Protein AF-A0A662NTW1-F1 (afdb_monomer)

Nearest PDB structures (foldseek):
  6t8h-assembly1_B  TM=9.550E-01  e=3.137E-08  Pyrococcus abyssi
  5ijl-assembly1_A  TM=9.709E-01  e=1.005E-07  Pyrococcus abyssi GE5
  9f29-assembly1_B  TM=8.968E-01  e=4.448E-08  Pyrococcus abyssi GE5
  8ppu-assembly1_B  TM=9.169E-01  e=6.684E-08  Pyrococcus abyssi GE5
  9f2a-assembly1_B  TM=9.073E-01  e=7.510E-08  Pyrococcus abyssi GE5

Radius of gyration: 17.77 Å; Cα contacts (8 Å, |Δi|>4): 62; chains: 1; bounding box: 43×22×41 Å

Structure (mmCIF, N/CA/C/O backbone):
data_AF-A0A662NTW1-F1
#
_entry.id   AF-A0A662NTW1-F1
#
loop_
_atom_site.group_PDB
_atom_site.id
_atom_site.type_symbol
_atom_site.label_atom_id
_atom_site.label_alt_id
_atom_site.label_comp_id
_atom_site.label_asym_id
_atom_site.label_entity_id
_atom_site.label_seq_id
_atom_site.pdbx_PDB_ins_code
_atom_site.Cartn_x
_atom_site.Cartn_y
_atom_site.Cartn_z
_atom_site.occupancy
_atom_site.B_iso_or_equiv
_atom_site.auth_seq_id
_atom_site.auth_comp_id
_atom_site.auth_asym_id
_atom_site.auth_atom_id
_atom_site.pdbx_PDB_model_num
ATOM 1 N N . MET A 1 1 ? 21.206 -7.643 2.736 1.00 44.22 1 MET A N 1
ATOM 2 C CA . MET A 1 1 ? 21.837 -6.552 3.503 1.00 44.22 1 MET A CA 1
ATOM 3 C C . MET A 1 1 ? 20.729 -5.937 4.327 1.00 44.22 1 MET A C 1
ATOM 5 O O . MET A 1 1 ? 19.742 -5.526 3.728 1.00 44.22 1 MET A O 1
ATOM 9 N N . GLU A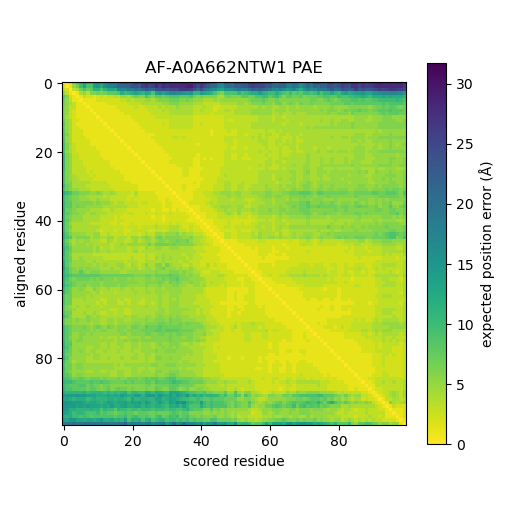 1 2 ? 20.798 -5.999 5.656 1.00 52.59 2 GLU A N 1
ATOM 10 C CA . GLU A 1 2 ? 19.820 -5.275 6.471 1.00 52.59 2 GLU A CA 1
ATOM 11 C C . GLU A 1 2 ? 19.965 -3.785 6.151 1.00 52.59 2 GLU A C 1
ATOM 13 O O . GLU A 1 2 ? 21.040 -3.215 6.304 1.00 52.59 2 GLU A O 1
ATOM 18 N N . LEU A 1 3 ? 18.903 -3.192 5.605 1.00 68.94 3 LEU A N 1
ATOM 19 C CA . LEU A 1 3 ? 18.895 -1.825 5.072 1.00 68.94 3 LEU A CA 1
ATOM 20 C C . LEU A 1 3 ? 19.023 -0.748 6.162 1.00 68.94 3 LEU A C 1
ATOM 22 O O . LEU A 1 3 ? 19.211 0.420 5.834 1.00 68.94 3 LEU A O 1
ATOM 26 N N . TYR A 1 4 ? 18.925 -1.125 7.440 1.00 84.62 4 TYR A N 1
ATOM 27 C CA . TYR A 1 4 ? 18.792 -0.203 8.563 1.00 84.62 4 TYR A CA 1
ATOM 28 C C . TYR A 1 4 ? 19.662 -0.623 9.745 1.00 84.62 4 TYR A C 1
ATOM 30 O O . TYR A 1 4 ? 19.755 -1.810 10.060 1.00 84.62 4 TYR A O 1
ATOM 38 N N . SER A 1 5 ? 20.243 0.365 10.431 1.00 94.19 5 SER A N 1
ATOM 39 C CA . SER A 1 5 ? 20.849 0.161 11.748 1.00 94.19 5 SER A CA 1
ATOM 40 C C . SER A 1 5 ? 19.789 -0.246 12.779 1.00 94.19 5 SER A C 1
ATOM 42 O O . SER A 1 5 ? 18.600 0.032 12.610 1.00 94.19 5 SER A O 1
ATOM 44 N N . GLU A 1 6 ? 20.214 -0.858 13.884 1.00 94.06 6 GLU A N 1
ATOM 45 C CA . GLU A 1 6 ? 19.314 -1.227 14.988 1.00 94.06 6 GLU A CA 1
ATOM 46 C C . GLU A 1 6 ? 18.548 -0.026 15.565 1.00 94.06 6 GLU A C 1
ATOM 48 O O . GLU A 1 6 ? 17.377 -0.136 15.924 1.00 94.06 6 GLU A O 1
ATOM 53 N N . GLU A 1 7 ? 19.175 1.150 15.614 1.00 95.62 7 GLU A N 1
ATOM 54 C CA . GLU A 1 7 ? 18.518 2.387 16.047 1.00 95.62 7 GLU A CA 1
ATOM 55 C C . GLU A 1 7 ? 17.417 2.824 15.073 1.00 95.62 7 GLU A C 1
ATOM 57 O O . GLU A 1 7 ? 16.319 3.180 15.504 1.00 95.62 7 GLU A O 1
ATOM 62 N N . MET A 1 8 ? 17.668 2.737 13.761 1.00 95.62 8 MET A N 1
ATOM 63 C CA . MET A 1 8 ? 16.659 3.042 12.742 1.00 95.62 8 MET A CA 1
ATOM 64 C C . MET A 1 8 ? 15.491 2.054 12.777 1.00 95.62 8 MET A C 1
ATOM 66 O O . MET A 1 8 ? 14.344 2.478 12.644 1.00 95.62 8 MET A O 1
ATOM 70 N N . LYS A 1 9 ? 15.753 0.757 12.996 1.00 94.00 9 LYS A N 1
ATOM 71 C CA . LYS A 1 9 ? 14.686 -0.245 13.162 1.00 94.00 9 LYS A CA 1
ATOM 72 C C . LYS A 1 9 ? 13.782 0.117 14.339 1.00 94.00 9 LYS A C 1
ATOM 74 O O . LYS A 1 9 ? 12.578 0.266 14.152 1.00 94.00 9 LYS A O 1
ATOM 79 N N . LYS A 1 10 ? 14.365 0.385 15.514 1.00 96.31 10 LYS A N 1
ATOM 80 C CA . LYS A 1 10 ? 13.615 0.811 16.711 1.00 96.31 10 LYS A CA 1
ATOM 81 C C . LYS A 1 10 ? 12.806 2.086 16.475 1.00 96.31 10 LYS A C 1
ATOM 83 O O . LYS A 1 10 ? 11.691 2.210 16.982 1.00 96.31 10 LYS A O 1
ATOM 88 N N . TYR A 1 11 ? 13.354 3.032 15.714 1.00 96.31 11 TYR A N 1
ATOM 89 C CA . TYR A 1 11 ? 12.651 4.256 15.341 1.00 96.31 11 TYR A CA 1
ATOM 90 C C . TYR A 1 11 ? 11.423 3.973 14.466 1.00 96.31 11 TYR A C 1
ATOM 92 O O . TYR A 1 11 ? 10.325 4.421 14.795 1.00 96.31 11 TYR A O 1
ATOM 100 N N . PHE A 1 12 ? 11.570 3.189 13.395 1.00 94.88 12 PHE A N 1
ATOM 101 C CA . PHE A 1 12 ? 10.436 2.836 12.537 1.00 94.88 12 PHE A CA 1
ATOM 102 C C . PHE A 1 12 ? 9.389 1.990 13.269 1.00 94.88 12 PHE A C 1
ATOM 104 O O . PHE A 1 12 ? 8.197 2.232 13.104 1.00 94.88 12 PHE A O 1
ATOM 111 N N . GLU A 1 13 ? 9.802 1.067 14.138 1.00 95.88 13 GLU A N 1
ATOM 112 C CA . GLU A 1 13 ? 8.891 0.298 14.997 1.00 95.88 13 GLU A CA 1
ATOM 113 C C . GLU A 1 13 ? 8.122 1.193 15.976 1.00 95.88 13 GLU A C 1
ATOM 115 O O . GLU A 1 13 ? 6.940 0.974 16.245 1.00 95.88 13 GLU A O 1
ATOM 120 N N . TYR A 1 14 ? 8.771 2.220 16.530 1.00 98.00 14 TYR A N 1
ATOM 121 C CA . TYR A 1 14 ? 8.088 3.223 17.339 1.00 98.00 14 TYR A CA 1
ATOM 122 C C . TYR A 1 14 ? 7.025 3.969 16.528 1.00 98.00 14 TYR A C 1
ATOM 124 O O . TYR A 1 14 ? 5.877 4.024 16.966 1.00 98.00 14 TYR A O 1
ATOM 132 N N . LEU A 1 15 ? 7.372 4.466 15.338 1.00 97.69 15 LEU A N 1
ATOM 133 C CA . LEU A 1 15 ? 6.412 5.148 14.469 1.00 97.69 15 LEU A CA 1
ATOM 134 C C . LEU A 1 15 ? 5.236 4.243 14.092 1.00 97.69 15 LEU A C 1
ATOM 136 O O . LEU A 1 15 ? 4.092 4.678 14.199 1.00 97.69 15 LEU A O 1
ATOM 140 N N . GLN A 1 16 ? 5.497 2.990 13.710 1.00 97.12 16 GLN A N 1
ATOM 141 C CA . GLN A 1 16 ? 4.440 2.052 13.333 1.00 97.12 16 GLN A CA 1
ATOM 142 C C . GLN A 1 16 ? 3.463 1.821 14.491 1.00 97.12 16 GLN A C 1
ATOM 144 O O . GLN A 1 16 ? 2.256 1.894 14.289 1.00 97.12 16 GLN A O 1
ATOM 149 N N . ARG A 1 17 ? 3.962 1.654 15.724 1.00 98.25 17 ARG A N 1
ATOM 150 C CA . ARG A 1 17 ? 3.102 1.498 16.911 1.00 98.25 17 ARG A CA 1
ATOM 151 C C . ARG A 1 17 ? 2.208 2.710 17.163 1.00 98.25 17 ARG A C 1
ATOM 153 O O . ARG A 1 17 ? 1.047 2.537 17.524 1.00 98.25 17 ARG A O 1
ATOM 160 N N . GLU A 1 18 ? 2.729 3.926 17.012 1.00 98.44 18 GLU A N 1
ATOM 161 C CA . GLU A 1 18 ? 1.930 5.145 17.200 1.00 98.44 18 GLU A CA 1
ATOM 162 C C . GLU A 1 18 ? 0.896 5.329 16.080 1.00 98.44 18 GLU A C 1
ATOM 164 O O . GLU A 1 18 ? -0.248 5.704 16.348 1.00 98.44 18 GLU A O 1
ATOM 169 N N . ILE A 1 19 ? 1.260 4.992 14.840 1.00 97.81 19 ILE A N 1
ATOM 170 C CA . ILE A 1 19 ? 0.332 4.973 13.704 1.00 97.81 19 ILE A CA 1
ATOM 171 C C . ILE A 1 19 ? -0.789 3.956 13.957 1.00 97.81 19 ILE A C 1
ATOM 173 O O . ILE A 1 19 ? -1.962 4.306 13.837 1.00 97.81 19 ILE A O 1
ATOM 177 N N . ASP A 1 20 ? -0.464 2.733 14.376 1.00 97.31 20 ASP A N 1
ATOM 178 C CA . ASP A 1 20 ? -1.450 1.677 14.634 1.00 97.31 20 ASP A CA 1
ATOM 179 C C . ASP A 1 20 ? -2.441 2.075 15.736 1.00 97.31 20 ASP A C 1
ATOM 181 O O . ASP A 1 20 ? -3.649 1.870 15.593 1.00 97.31 20 ASP A O 1
ATOM 185 N N . L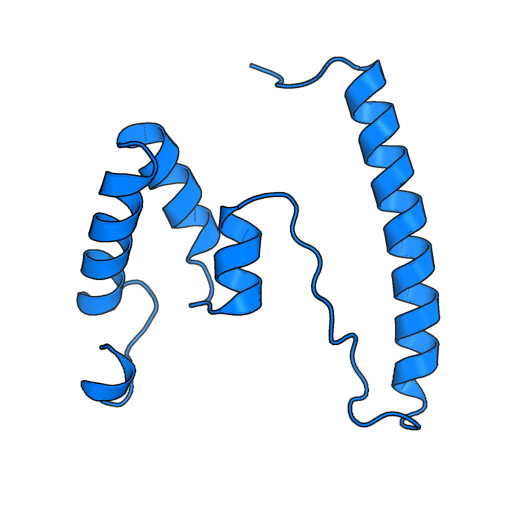YS A 1 21 ? -1.961 2.727 16.805 1.00 98.31 21 LYS A N 1
ATOM 186 C CA . LYS A 1 21 ? -2.828 3.290 17.855 1.00 98.31 21 LYS A CA 1
ATOM 187 C C . LYS A 1 21 ? -3.813 4.315 17.293 1.00 98.31 21 LYS A C 1
ATOM 189 O O . LYS A 1 21 ? -4.999 4.264 17.619 1.00 98.31 21 LYS A O 1
ATOM 194 N N . ALA A 1 22 ? -3.343 5.236 16.451 1.00 98.12 22 ALA A N 1
ATOM 195 C CA . ALA A 1 22 ? -4.205 6.238 15.828 1.00 98.12 22 ALA A CA 1
ATOM 196 C C . ALA A 1 22 ? -5.254 5.594 14.902 1.00 98.12 22 ALA A C 1
ATOM 198 O O . ALA A 1 22 ? -6.424 5.984 14.924 1.00 98.12 22 ALA A O 1
ATOM 199 N N . TYR A 1 23 ? -4.858 4.574 14.134 1.00 97.50 23 TYR A N 1
ATOM 200 C CA . TYR A 1 23 ? -5.764 3.825 13.261 1.00 97.50 23 TYR A CA 1
ATOM 201 C C . TYR A 1 23 ? -6.838 3.072 14.043 1.00 97.50 23 TYR A C 1
ATOM 203 O O . TYR A 1 23 ? -7.985 3.051 13.603 1.00 97.50 23 TYR A O 1
ATOM 211 N N . GLU A 1 24 ? -6.511 2.492 15.199 1.00 97.88 24 GLU A N 1
ATOM 212 C CA . GLU A 1 24 ? -7.494 1.783 16.022 1.00 97.88 24 GLU A CA 1
ATOM 213 C C . GLU A 1 24 ? -8.574 2.734 16.558 1.00 97.88 24 GLU A C 1
ATOM 215 O O . GLU A 1 24 ? -9.767 2.450 16.437 1.00 97.88 24 GLU A O 1
ATOM 220 N N . ILE A 1 25 ? -8.183 3.917 17.045 1.00 98.19 25 ILE A N 1
ATOM 221 C CA . ILE A 1 25 ? -9.134 4.957 17.473 1.00 98.19 25 ILE A CA 1
ATOM 222 C C . ILE A 1 25 ? -10.030 5.375 16.302 1.00 98.19 25 ILE A C 1
ATOM 224 O O . ILE A 1 25 ? -11.258 5.417 16.423 1.00 98.19 25 ILE A O 1
ATOM 228 N N . ALA A 1 26 ? -9.428 5.658 15.145 1.00 97.94 26 ALA A N 1
ATOM 229 C CA . ALA A 1 26 ? -10.168 6.078 13.965 1.00 97.94 26 ALA A CA 1
ATOM 230 C C . ALA A 1 26 ? -11.118 4.976 13.462 1.00 97.94 26 ALA A C 1
ATOM 232 O O . ALA A 1 26 ? -12.242 5.269 13.056 1.00 97.94 26 ALA A O 1
ATOM 233 N N . LYS A 1 27 ? -10.715 3.702 13.539 1.00 97.44 27 LYS A N 1
ATOM 234 C CA . LYS A 1 27 ? -11.538 2.550 13.152 1.00 97.44 27 LYS A CA 1
ATOM 235 C C . LYS A 1 27 ? -12.761 2.422 14.054 1.00 97.44 27 LYS A C 1
ATOM 237 O O . LYS A 1 27 ? -13.867 2.240 13.549 1.00 97.44 27 LYS A O 1
ATOM 242 N N . GLN A 1 28 ? -12.585 2.572 15.365 1.00 97.81 28 GLN A N 1
ATOM 243 C CA . GLN A 1 28 ? -13.692 2.566 16.324 1.00 97.81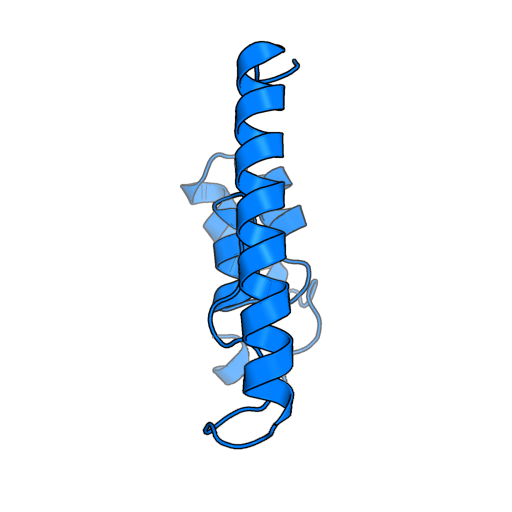 28 GLN A CA 1
ATOM 244 C C . GLN A 1 28 ? -14.655 3.735 16.096 1.00 97.81 28 GLN A C 1
ATOM 246 O O . GLN A 1 28 ? -15.869 3.551 16.171 1.00 97.81 28 GLN A O 1
ATOM 251 N N . ALA A 1 29 ? -14.140 4.924 15.771 1.00 97.88 29 ALA A N 1
ATOM 252 C CA . ALA A 1 29 ? -14.968 6.078 15.431 1.00 97.88 29 ALA A CA 1
ATOM 253 C C . ALA A 1 29 ? -15.777 5.840 14.142 1.00 97.88 29 ALA A C 1
ATOM 255 O O . ALA A 1 29 ? -17.004 5.955 14.155 1.00 97.88 29 ALA A O 1
ATOM 256 N N . ARG A 1 30 ? -15.112 5.420 13.057 1.00 97.88 30 ARG A N 1
ATOM 257 C CA . ARG A 1 30 ? -15.742 5.138 11.755 1.00 97.88 30 ARG A CA 1
ATOM 258 C C . ARG A 1 30 ? -16.783 4.019 11.835 1.00 97.88 30 ARG A C 1
ATOM 260 O O . ARG A 1 30 ? -17.841 4.117 11.211 1.00 97.88 30 ARG A O 1
ATOM 267 N N . ALA A 1 31 ? -16.551 3.001 12.665 1.00 97.19 31 ALA A N 1
ATOM 268 C CA . ALA A 1 31 ? -17.490 1.897 12.874 1.00 97.19 31 ALA A CA 1
ATOM 269 C C . ALA A 1 31 ? -18.856 2.341 13.436 1.00 97.19 31 ALA A C 1
ATOM 271 O O . ALA A 1 31 ? -19.847 1.636 13.243 1.00 97.19 31 ALA A O 1
ATOM 272 N N . GLN A 1 32 ? -18.945 3.522 14.063 1.00 98.06 32 GLN A N 1
ATOM 273 C CA . GLN A 1 32 ? -20.214 4.091 14.539 1.00 98.06 32 GLN A CA 1
ATOM 274 C C . GLN A 1 32 ? -21.153 4.503 13.393 1.00 98.06 32 GLN A C 1
ATOM 276 O O . GLN A 1 32 ? -22.319 4.795 13.646 1.00 98.06 32 GLN A O 1
ATOM 281 N N . GLY A 1 33 ? -20.667 4.543 12.145 1.00 97.44 33 GLY A N 1
ATOM 282 C CA . GLY A 1 33 ? -21.490 4.817 10.964 1.00 97.44 33 GLY A CA 1
ATOM 283 C C . GLY A 1 33 ? -21.996 6.255 10.869 1.00 97.44 33 GLY A C 1
ATOM 284 O O . GLY A 1 33 ? -23.049 6.482 10.282 1.00 97.44 33 GLY A O 1
ATOM 285 N N . LYS A 1 34 ? -21.263 7.202 11.464 1.00 97.69 34 LYS A N 1
ATOM 286 C CA . LYS A 1 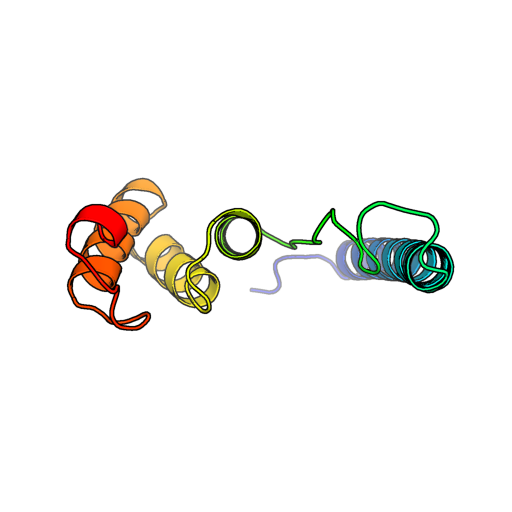34 ? -21.567 8.643 11.425 1.00 97.69 34 LYS A CA 1
ATOM 287 C C . LYS A 1 34 ? -20.927 9.368 10.233 1.00 97.69 34 LYS A C 1
ATOM 289 O O . LYS A 1 34 ? -21.301 10.499 9.953 1.00 97.69 34 LYS A O 1
ATOM 294 N N . ASP A 1 35 ? -20.001 8.705 9.545 1.00 97.81 35 ASP A N 1
ATOM 295 C CA . ASP A 1 35 ? -19.268 9.197 8.375 1.00 97.81 35 ASP A CA 1
ATOM 296 C C . ASP A 1 35 ? -19.710 8.458 7.092 1.00 97.81 35 ASP A C 1
ATOM 298 O O . ASP A 1 35 ? -20.333 7.394 7.194 1.00 97.81 35 ASP A O 1
ATOM 302 N N . PRO A 1 36 ? -19.368 8.957 5.881 1.00 97.31 36 PRO A N 1
ATOM 303 C CA . PRO A 1 36 ? -19.789 8.362 4.604 1.00 97.31 36 PRO A CA 1
ATOM 304 C C . PRO A 1 36 ? -19.426 6.883 4.435 1.00 97.31 36 PRO A C 1
ATOM 306 O O . PRO A 1 36 ? -20.139 6.135 3.766 1.00 97.31 36 PRO A O 1
ATOM 309 N N . VAL A 1 37 ? -18.330 6.450 5.060 1.00 96.94 37 VAL A N 1
ATOM 310 C CA . VAL A 1 37 ? -17.915 5.050 5.096 1.00 96.94 37 VAL A CA 1
ATOM 311 C C . VAL A 1 37 ? -17.575 4.614 6.515 1.00 96.94 37 VAL A C 1
ATOM 313 O O . VAL A 1 37 ? -17.078 5.391 7.332 1.00 96.94 37 VAL A O 1
ATOM 316 N N . ARG A 1 38 ? -17.800 3.326 6.789 1.00 96.06 38 ARG A N 1
ATOM 317 C CA . ARG A 1 38 ? -17.523 2.695 8.091 1.00 96.06 38 ARG A CA 1
ATOM 318 C C . ARG A 1 38 ? -16.074 2.234 8.265 1.00 96.06 38 ARG A C 1
ATOM 320 O O . ARG A 1 38 ? -15.716 1.739 9.330 1.00 96.06 38 ARG A O 1
ATOM 327 N N . GLY A 1 39 ? -15.262 2.356 7.218 1.00 94.75 39 GLY A N 1
ATOM 328 C CA . GLY A 1 39 ? -13.844 2.007 7.215 1.00 94.75 39 GLY A CA 1
ATOM 329 C C . GLY A 1 39 ? -12.942 3.238 7.224 1.00 94.75 39 GLY A C 1
ATOM 330 O O . GLY A 1 39 ? -13.401 4.367 7.063 1.00 94.75 39 GLY A O 1
ATOM 331 N N . ILE A 1 40 ? -11.643 3.007 7.395 1.00 95.88 40 ILE A N 1
ATOM 332 C CA . ILE A 1 40 ? -10.626 4.031 7.155 1.00 95.88 40 ILE A CA 1
ATOM 333 C C . ILE A 1 40 ? -10.444 4.199 5.645 1.00 95.88 40 ILE A C 1
ATOM 335 O O . ILE A 1 40 ? -10.252 3.215 4.938 1.00 95.88 40 ILE A O 1
ATOM 339 N N . GLU A 1 41 ? -10.486 5.442 5.166 1.00 95.12 41 GLU A N 1
ATOM 340 C CA . GLU A 1 41 ? -10.337 5.783 3.739 1.00 95.12 41 GLU A CA 1
ATOM 341 C C . GLU A 1 41 ? -8.889 6.056 3.323 1.00 95.12 41 GLU A C 1
ATOM 343 O O . GLU A 1 41 ? -8.583 6.082 2.137 1.00 95.12 41 GLU A O 1
ATOM 348 N N . VAL A 1 42 ? -7.995 6.276 4.289 1.00 93.19 42 VAL A N 1
ATOM 349 C CA . VAL A 1 42 ? -6.575 6.545 4.043 1.00 93.19 42 VAL A CA 1
ATOM 350 C C . VAL A 1 42 ? -5.790 5.258 4.312 1.00 93.19 42 VAL A C 1
ATOM 352 O O . VAL A 1 42 ? -5.607 4.912 5.477 1.00 93.19 42 VAL A O 1
ATOM 355 N N . PRO A 1 43 ? -5.361 4.503 3.287 1.00 89.88 43 PRO A N 1
ATOM 356 C CA . PRO A 1 43 ? -4.585 3.284 3.489 1.00 89.88 43 PRO A CA 1
ATOM 357 C C . PRO A 1 43 ? -3.124 3.592 3.852 1.00 89.88 43 PRO A C 1
ATOM 359 O O . PRO A 1 43 ? -2.528 4.549 3.354 1.00 89.88 43 PRO A O 1
ATOM 362 N N . GLN A 1 44 ? -2.517 2.736 4.677 1.00 92.25 44 GLN A N 1
ATOM 363 C CA . GLN A 1 44 ? -1.075 2.771 4.940 1.00 92.25 44 GLN A CA 1
ATOM 364 C C . GLN A 1 44 ? -0.303 2.083 3.808 1.00 92.25 44 GLN A C 1
ATOM 366 O O . GLN A 1 44 ? -0.781 1.119 3.212 1.00 92.25 44 GLN A O 1
ATOM 371 N N . ALA A 1 45 ? 0.917 2.538 3.535 1.00 90.62 45 ALA A N 1
ATOM 372 C CA . ALA A 1 45 ? 1.839 1.855 2.635 1.00 90.62 45 ALA A CA 1
ATOM 373 C C . ALA A 1 45 ? 3.287 2.102 3.069 1.00 90.62 45 ALA A C 1
ATOM 375 O O . ALA A 1 45 ? 3.677 3.241 3.321 1.00 90.62 45 ALA A O 1
ATOM 376 N N . THR A 1 46 ? 4.088 1.040 3.115 1.00 88.19 46 THR A N 1
ATOM 377 C CA . THR A 1 46 ? 5.495 1.099 3.546 1.00 88.19 46 THR A CA 1
ATOM 378 C C . THR A 1 46 ? 6.430 1.574 2.432 1.00 88.19 46 THR A C 1
ATOM 380 O O . THR A 1 46 ? 7.473 2.162 2.698 1.00 88.19 46 THR A O 1
ATOM 383 N N . ASP A 1 47 ? 6.067 1.346 1.167 1.00 90.81 47 ASP A N 1
ATOM 384 C CA . ASP A 1 47 ? 6.910 1.650 0.014 1.00 90.81 47 ASP A CA 1
ATOM 385 C C . ASP A 1 47 ? 6.104 2.086 -1.218 1.00 90.81 47 ASP A C 1
ATOM 387 O O . ASP A 1 47 ? 4.878 2.205 -1.198 1.00 90.81 47 ASP A O 1
ATOM 391 N N . MET A 1 48 ? 6.820 2.387 -2.304 1.00 93.12 48 MET A N 1
ATOM 392 C CA . MET A 1 48 ? 6.215 2.807 -3.570 1.00 93.12 48 MET A CA 1
ATOM 393 C C . MET A 1 48 ? 5.297 1.729 -4.151 1.00 93.12 48 MET A C 1
ATOM 395 O O . MET A 1 48 ? 4.193 2.053 -4.578 1.00 93.12 48 MET A O 1
ATOM 399 N N . ALA A 1 49 ? 5.712 0.463 -4.100 1.00 94.00 49 ALA A N 1
ATOM 400 C CA . ALA A 1 49 ? 4.931 -0.651 -4.622 1.00 94.00 49 ALA A CA 1
ATOM 401 C C . ALA A 1 49 ? 3.594 -0.816 -3.879 1.00 94.00 49 ALA A C 1
ATOM 403 O O . ALA A 1 49 ? 2.546 -0.911 -4.513 1.00 94.00 49 ALA A O 1
ATOM 404 N N . GLY A 1 50 ? 3.612 -0.758 -2.543 1.00 93.50 50 GLY A N 1
ATOM 405 C CA . GLY A 1 50 ? 2.399 -0.800 -1.727 1.00 93.50 50 GLY A CA 1
ATOM 406 C C . GLY A 1 50 ? 1.472 0.390 -1.976 1.00 93.50 50 GLY A C 1
ATOM 407 O O . GLY A 1 50 ? 0.256 0.224 -1.964 1.00 93.50 50 GLY A O 1
ATOM 408 N N . ARG A 1 51 ? 2.016 1.583 -2.268 1.00 94.62 51 ARG A N 1
ATOM 409 C CA . ARG A 1 51 ? 1.190 2.735 -2.671 1.00 94.62 51 ARG A CA 1
ATOM 410 C C . ARG A 1 51 ? 0.459 2.484 -3.987 1.00 94.62 51 ARG A C 1
ATOM 412 O O . ARG A 1 51 ? -0.709 2.834 -4.074 1.00 94.62 51 ARG A O 1
ATOM 419 N N . VAL A 1 52 ? 1.116 1.889 -4.986 1.00 95.44 52 VAL A N 1
ATOM 420 C CA . VAL A 1 52 ? 0.469 1.558 -6.269 1.00 95.44 52 VAL A CA 1
ATOM 421 C C . VAL A 1 52 ? -0.687 0.586 -6.040 1.00 95.44 52 VAL A C 1
ATOM 423 O O . VAL A 1 52 ? -1.812 0.879 -6.435 1.00 95.44 52 VAL A O 1
ATOM 426 N N . GLU A 1 53 ? -0.448 -0.512 -5.321 1.00 95.31 53 GLU A N 1
ATOM 427 C CA . GLU A 1 53 ? -1.493 -1.506 -5.057 1.00 95.31 53 GLU A CA 1
ATOM 428 C C . GLU A 1 53 ? -2.674 -0.925 -4.267 1.00 95.31 53 GLU A C 1
ATOM 430 O O . GLU A 1 53 ? -3.824 -1.133 -4.643 1.00 95.31 53 GLU A O 1
ATOM 435 N N . ASN A 1 54 ? -2.409 -0.159 -3.206 1.00 92.38 54 ASN A N 1
ATOM 436 C CA . ASN A 1 54 ? -3.473 0.366 -2.348 1.00 92.38 54 ASN A CA 1
ATOM 437 C C . ASN A 1 54 ? -4.263 1.523 -2.976 1.00 92.38 54 ASN A C 1
ATOM 439 O O . ASN A 1 54 ? -5.394 1.763 -2.561 1.00 92.38 54 ASN A O 1
ATOM 443 N N . LEU A 1 55 ? -3.682 2.257 -3.932 1.00 92.44 55 LEU A N 1
ATOM 444 C CA . LEU A 1 55 ? -4.357 3.380 -4.591 1.00 92.44 55 LEU A CA 1
ATOM 445 C C . LEU A 1 55 ? -5.093 2.962 -5.864 1.00 92.44 55 LEU A C 1
ATOM 447 O O . LEU A 1 55 ? -6.198 3.441 -6.103 1.00 92.44 55 LEU A O 1
ATOM 451 N N . VAL A 1 56 ? -4.478 2.111 -6.691 1.00 93.56 56 VAL A N 1
ATOM 452 C CA . VAL A 1 56 ? -4.998 1.774 -8.030 1.00 93.56 56 VAL A CA 1
ATOM 453 C C . VAL A 1 56 ? -5.001 0.276 -8.335 1.00 93.56 56 VAL A C 1
ATOM 455 O O . VAL A 1 56 ? -5.582 -0.138 -9.336 1.00 93.56 56 VAL A O 1
ATOM 458 N N . GLY A 1 57 ? -4.411 -0.554 -7.472 1.00 92.44 57 GLY A N 1
ATOM 459 C CA . GLY A 1 57 ? -4.304 -1.991 -7.706 1.00 92.44 57 GLY A CA 1
ATOM 460 C C . GLY A 1 57 ? -3.469 -2.332 -8.953 1.00 92.44 57 GLY A C 1
ATOM 461 O O .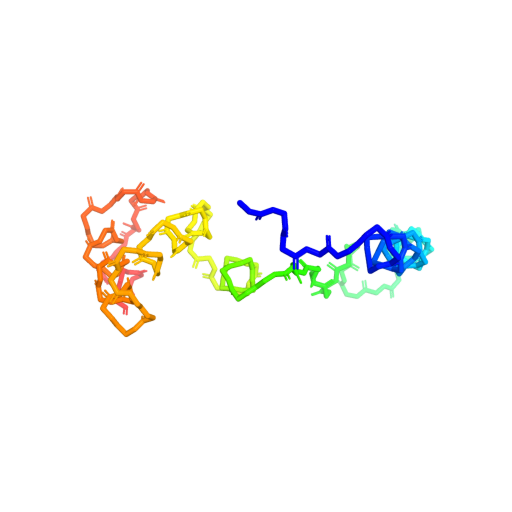 GLY A 1 57 ? -2.626 -1.531 -9.365 1.00 92.44 57 GLY A O 1
ATOM 462 N N . PRO A 1 58 ? -3.681 -3.519 -9.556 1.00 94.44 58 PRO A N 1
ATOM 463 C CA . PRO A 1 58 ? -4.544 -4.607 -9.080 1.00 94.44 58 PRO A CA 1
ATOM 464 C C . PRO A 1 58 ? -3.968 -5.320 -7.843 1.00 94.44 58 PRO A C 1
ATOM 466 O O . PRO A 1 58 ? -2.808 -5.141 -7.478 1.00 94.44 58 PRO A O 1
ATOM 469 N N . LYS A 1 59 ? -4.781 -6.149 -7.178 1.00 93.31 59 LYS A N 1
ATOM 470 C CA . LYS A 1 59 ? -4.347 -6.911 -5.994 1.00 93.31 59 LYS A CA 1
ATOM 471 C C . LYS A 1 59 ? -3.168 -7.833 -6.339 1.00 93.31 59 LYS A C 1
ATOM 473 O O . LYS A 1 59 ? -3.220 -8.557 -7.328 1.00 93.31 59 LYS A O 1
ATOM 478 N N . GLY A 1 60 ? -2.135 -7.833 -5.502 1.00 93.00 60 GLY A N 1
ATOM 479 C CA . GLY A 1 60 ? -0.903 -8.601 -5.686 1.00 93.00 60 GLY A CA 1
ATOM 480 C C . GLY A 1 60 ? 0.152 -7.919 -6.564 1.00 93.00 60 GLY A C 1
ATOM 481 O O . GLY A 1 60 ? 1.255 -8.446 -6.697 1.00 93.00 60 GLY A O 1
ATOM 482 N N . VAL A 1 61 ? -0.128 -6.742 -7.140 1.00 96.12 61 VAL A N 1
ATOM 483 C CA . VAL A 1 61 ? 0.832 -6.060 -8.024 1.00 96.12 61 VAL A CA 1
ATOM 484 C C . VAL A 1 61 ? 2.073 -5.555 -7.282 1.00 96.12 61 VAL A C 1
ATOM 486 O O . VAL A 1 61 ? 3.149 -5.495 -7.876 1.00 96.12 61 VAL A O 1
ATOM 489 N N . ALA A 1 62 ? 1.981 -5.221 -5.986 1.00 95.94 62 ALA A N 1
ATOM 490 C CA . ALA A 1 62 ? 3.116 -4.644 -5.263 1.00 95.94 62 ALA A CA 1
ATOM 491 C C . ALA A 1 62 ? 4.300 -5.611 -5.157 1.00 95.94 62 ALA A C 1
ATOM 493 O O . ALA A 1 62 ? 5.448 -5.198 -5.311 1.00 95.94 62 ALA A O 1
ATOM 494 N N . GLU A 1 63 ? 4.039 -6.894 -4.899 1.00 95.50 63 GLU A N 1
ATOM 495 C CA . GLU A 1 63 ? 5.089 -7.914 -4.841 1.00 95.50 63 GLU A CA 1
ATOM 496 C C . GLU A 1 63 ? 5.842 -7.980 -6.169 1.00 95.50 63 GLU A C 1
ATOM 498 O O . GLU A 1 63 ? 7.070 -7.871 -6.203 1.00 95.50 63 GLU A O 1
ATOM 503 N N . ARG A 1 64 ? 5.095 -7.990 -7.275 1.00 96.31 64 ARG A N 1
ATOM 504 C CA . ARG A 1 64 ? 5.679 -8.049 -8.606 1.00 96.31 64 ARG A CA 1
ATOM 505 C C . ARG A 1 64 ? 6.455 -6.791 -8.986 1.00 96.31 64 ARG A C 1
ATOM 507 O O . ARG A 1 64 ? 7.535 -6.887 -9.568 1.00 96.31 64 ARG A O 1
ATOM 514 N N . ILE A 1 65 ? 5.957 -5.612 -8.609 1.00 96.62 65 ILE A N 1
ATOM 515 C CA . ILE A 1 65 ? 6.683 -4.347 -8.784 1.00 96.62 65 ILE A CA 1
ATOM 516 C C . ILE A 1 65 ? 8.031 -4.408 -8.058 1.00 96.62 65 ILE A C 1
ATOM 518 O O . ILE A 1 65 ? 9.040 -4.014 -8.638 1.00 96.62 65 ILE A O 1
ATOM 522 N N . ARG A 1 66 ? 8.091 -4.915 -6.818 1.00 95.81 66 ARG A N 1
ATOM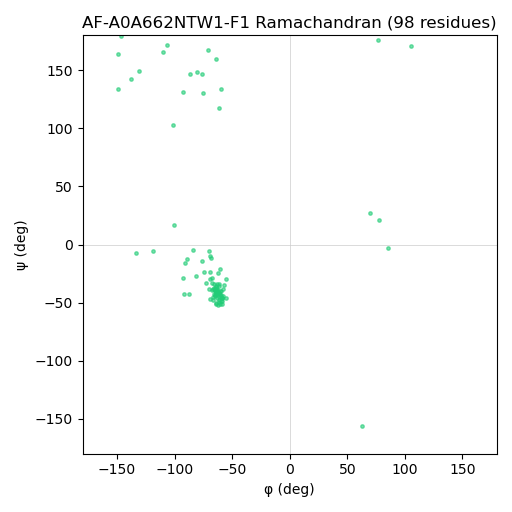 523 C CA . ARG A 1 66 ? 9.360 -5.002 -6.067 1.00 95.81 66 ARG A CA 1
ATOM 524 C C . ARG A 1 66 ? 10.391 -5.871 -6.779 1.00 95.81 66 ARG A C 1
ATOM 526 O O . ARG A 1 66 ? 11.554 -5.479 -6.861 1.00 95.81 66 ARG A O 1
ATOM 533 N N . GLU A 1 67 ? 9.969 -7.019 -7.299 1.00 96.44 67 GLU A N 1
ATOM 534 C CA . GLU A 1 67 ? 10.838 -7.924 -8.057 1.00 96.44 67 GLU A CA 1
ATOM 535 C C . GLU A 1 67 ? 11.367 -7.258 -9.328 1.00 96.44 67 GLU A C 1
ATOM 537 O O . GLU A 1 67 ? 12.578 -7.187 -9.542 1.00 96.44 67 GLU A O 1
ATOM 542 N N . LEU A 1 68 ? 10.463 -6.705 -10.137 1.00 97.00 68 LEU A N 1
ATOM 543 C CA . LEU A 1 68 ? 10.806 -6.105 -11.421 1.00 97.00 68 LEU A CA 1
ATOM 544 C C . LEU A 1 68 ? 11.666 -4.850 -11.265 1.00 97.00 68 LEU A C 1
ATOM 546 O O . LEU A 1 68 ? 12.597 -4.652 -12.039 1.00 97.00 68 LEU A O 1
ATOM 550 N N . VAL A 1 69 ? 11.404 -4.015 -10.257 1.00 96.31 69 VAL A N 1
ATOM 551 C CA . VAL A 1 69 ? 12.219 -2.821 -9.984 1.00 96.31 69 VAL A CA 1
ATOM 552 C C . VAL A 1 69 ? 13.632 -3.212 -9.561 1.00 96.31 69 VAL A C 1
ATOM 554 O O . VAL A 1 69 ? 14.588 -2.551 -9.962 1.00 96.31 69 VAL A O 1
ATOM 557 N N . LYS A 1 70 ? 13.783 -4.289 -8.781 1.00 95.50 70 LYS A N 1
ATOM 558 C CA . LYS A 1 70 ? 15.097 -4.795 -8.368 1.00 95.50 70 LYS A CA 1
ATOM 559 C C . LYS A 1 70 ? 15.917 -5.317 -9.552 1.00 95.50 70 LYS A C 1
ATOM 561 O 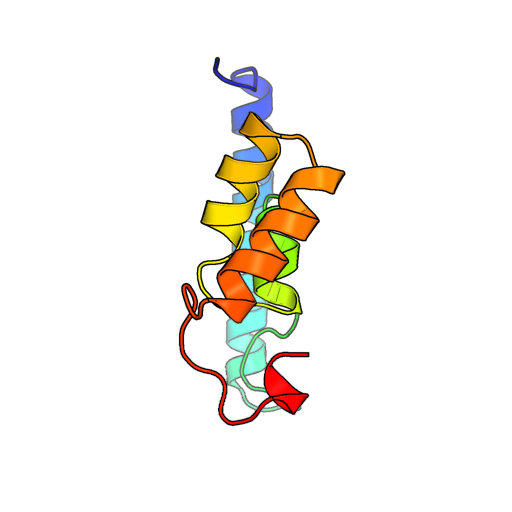O . LYS A 1 70 ? 17.138 -5.197 -9.528 1.00 95.50 70 LYS A O 1
ATOM 566 N N . GLU A 1 71 ? 15.262 -5.893 -10.556 1.00 96.62 71 GLU A N 1
ATOM 567 C CA . GLU A 1 71 ? 15.920 -6.480 -11.728 1.00 96.62 71 GLU A CA 1
ATOM 568 C C . GLU A 1 71 ? 16.162 -5.463 -12.857 1.00 96.62 71 GLU A C 1
ATOM 570 O O . GLU A 1 71 ? 17.240 -5.443 -13.445 1.00 96.62 71 GLU A O 1
ATOM 575 N N . TYR A 1 72 ? 15.186 -4.596 -13.142 1.00 95.69 72 TYR A N 1
ATOM 576 C CA . TYR A 1 72 ? 15.171 -3.748 -14.341 1.00 95.69 72 TYR A CA 1
ATOM 577 C C . TYR A 1 72 ? 15.169 -2.239 -14.056 1.00 95.69 72 TYR A C 1
ATOM 579 O O . TYR A 1 72 ? 15.244 -1.440 -14.990 1.00 95.69 72 TYR A O 1
ATOM 587 N N . GLY A 1 73 ? 15.063 -1.822 -12.792 1.00 95.19 73 GLY A N 1
ATOM 588 C CA . GLY A 1 73 ? 14.813 -0.425 -12.436 1.00 95.19 73 GLY A CA 1
ATOM 589 C C . GLY A 1 73 ? 13.351 -0.012 -12.635 1.00 95.19 73 GLY A C 1
ATOM 590 O O . GLY A 1 73 ? 12.509 -0.789 -13.083 1.00 95.19 73 GLY A O 1
ATOM 591 N N . LYS A 1 74 ? 13.020 1.227 -12.255 1.00 95.12 74 LYS A N 1
ATOM 592 C CA . LYS A 1 74 ? 11.626 1.686 -12.136 1.00 95.12 74 LYS A CA 1
ATOM 593 C C . LYS A 1 74 ? 10.905 1.756 -13.483 1.00 95.12 74 LYS A C 1
ATOM 595 O O . LYS A 1 74 ? 9.761 1.328 -13.595 1.00 95.12 74 LYS A O 1
ATOM 600 N N . GLU A 1 75 ? 11.567 2.310 -14.487 1.00 97.12 75 GLU A N 1
ATOM 601 C CA . GLU A 1 75 ? 10.980 2.643 -15.784 1.00 97.12 75 GLU A CA 1
ATOM 602 C C . GLU A 1 75 ? 10.630 1.377 -16.575 1.00 97.12 75 GLU A C 1
ATOM 604 O O . GLU A 1 75 ? 9.509 1.236 -17.058 1.00 97.12 75 GLU A O 1
ATOM 609 N N . LEU A 1 76 ? 11.555 0.417 -16.647 1.00 97.38 76 LEU A N 1
ATOM 610 C CA . LEU A 1 76 ? 11.320 -0.857 -17.331 1.00 97.38 76 LEU A CA 1
ATOM 611 C C . LEU A 1 76 ? 10.378 -1.777 -16.549 1.00 97.38 76 LEU A C 1
ATOM 613 O O . LEU A 1 76 ? 9.593 -2.502 -17.160 1.00 97.38 76 LEU A O 1
ATOM 617 N N . ALA A 1 77 ? 10.413 -1.734 -15.212 1.00 97.38 77 ALA A N 1
ATOM 618 C CA . ALA A 1 77 ? 9.462 -2.472 -14.390 1.00 97.38 77 ALA A CA 1
ATOM 619 C C . ALA A 1 77 ? 8.016 -2.051 -14.676 1.00 97.38 77 ALA A C 1
ATOM 621 O O . ALA A 1 77 ? 7.150 -2.915 -14.762 1.00 97.38 77 ALA A O 1
ATOM 622 N N . ALA A 1 78 ? 7.761 -0.755 -14.879 1.00 96.94 78 ALA A N 1
ATOM 623 C CA . ALA A 1 78 ? 6.425 -0.265 -15.210 1.00 96.94 78 ALA A CA 1
ATOM 624 C C . ALA A 1 78 ? 5.885 -0.894 -16.507 1.00 96.94 78 ALA A C 1
ATOM 626 O O . ALA A 1 78 ? 4.760 -1.382 -16.517 1.00 96.94 78 ALA A O 1
ATOM 627 N N . LEU A 1 79 ? 6.701 -0.954 -17.567 1.00 97.81 79 LEU A N 1
ATOM 628 C CA . LEU A 1 79 ? 6.305 -1.577 -18.838 1.00 97.81 79 LEU A CA 1
ATOM 629 C C . LEU A 1 79 ? 6.046 -3.080 -18.683 1.00 97.81 79 LEU A C 1
ATOM 631 O O . LEU A 1 79 ? 5.037 -3.584 -19.158 1.00 97.81 79 LEU A O 1
ATOM 635 N N . LYS A 1 80 ? 6.901 -3.787 -17.938 1.00 97.31 80 LYS A N 1
ATOM 636 C CA . LYS A 1 80 ? 6.703 -5.220 -17.677 1.00 97.31 80 LYS A CA 1
ATOM 637 C C . LYS A 1 80 ? 5.440 -5.504 -16.868 1.00 97.31 80 LYS A C 1
ATOM 639 O O . LYS A 1 80 ? 4.784 -6.509 -17.107 1.00 97.31 80 LYS A O 1
ATOM 644 N N . VAL A 1 81 ? 5.081 -4.639 -15.918 1.00 96.69 81 VAL A N 1
ATOM 645 C CA . VAL A 1 81 ? 3.812 -4.771 -15.184 1.00 96.69 81 VAL A CA 1
ATOM 646 C C . VAL A 1 81 ? 2.622 -4.578 -16.122 1.00 96.69 81 VAL A C 1
ATOM 648 O O . VAL A 1 81 ? 1.654 -5.321 -16.001 1.00 96.69 81 VAL A O 1
ATOM 651 N N . VAL A 1 82 ? 2.698 -3.643 -17.078 1.00 96.25 82 VAL A N 1
ATOM 652 C CA . VAL A 1 82 ? 1.666 -3.480 -18.117 1.00 96.25 82 VAL A CA 1
ATOM 653 C C . VAL A 1 82 ? 1.507 -4.765 -18.932 1.00 96.25 82 VAL A C 1
ATOM 655 O O . VAL A 1 82 ? 0.385 -5.253 -19.053 1.00 96.25 82 VAL A O 1
ATOM 658 N N . ASP A 1 83 ? 2.608 -5.353 -19.413 1.00 96.00 83 ASP A N 1
ATOM 659 C CA . ASP A 1 83 ? 2.571 -6.623 -20.155 1.00 96.00 83 ASP A CA 1
ATOM 660 C C . ASP A 1 83 ? 1.878 -7.723 -19.332 1.00 96.00 83 ASP A C 1
ATOM 662 O O . ASP A 1 83 ? 0.977 -8.409 -19.808 1.00 96.00 83 ASP A O 1
ATOM 666 N N . GLU A 1 84 ? 2.232 -7.847 -18.051 1.00 96.00 84 GLU A N 1
ATOM 667 C CA . GLU A 1 84 ? 1.667 -8.866 -17.163 1.00 96.00 84 GLU A CA 1
ATOM 668 C C . GLU A 1 84 ? 0.190 -8.639 -16.808 1.00 96.00 84 GLU A C 1
ATOM 670 O O . GLU A 1 84 ? -0.546 -9.607 -16.587 1.00 96.00 84 GLU A O 1
ATOM 675 N N . ILE A 1 85 ? -0.260 -7.382 -16.768 1.00 94.81 85 ILE A N 1
ATOM 676 C CA . ILE A 1 85 ? -1.680 -7.035 -16.638 1.00 94.81 85 ILE A CA 1
ATOM 677 C C . ILE A 1 85 ? -2.435 -7.478 -17.894 1.00 94.81 85 ILE A C 1
ATOM 679 O O . ILE A 1 85 ? -3.460 -8.150 -17.769 1.00 94.81 85 ILE A O 1
ATOM 683 N N . ILE A 1 86 ? -1.910 -7.170 -19.085 1.00 93.69 86 ILE A N 1
ATOM 684 C CA . ILE A 1 86 ? -2.514 -7.543 -20.374 1.00 93.69 86 ILE A CA 1
ATOM 685 C C . ILE A 1 86 ? -2.587 -9.066 -20.539 1.00 93.69 86 ILE A C 1
ATOM 687 O O . ILE A 1 86 ? -3.620 -9.591 -20.958 1.00 93.69 86 ILE A O 1
ATOM 691 N N . ASP A 1 87 ? -1.539 -9.778 -20.125 1.00 93.44 87 A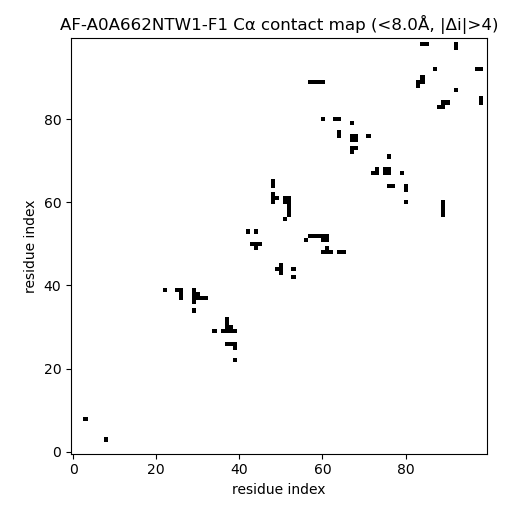SP A N 1
ATOM 692 C CA . ASP A 1 87 ? -1.474 -11.244 -20.132 1.00 93.44 87 ASP A CA 1
ATOM 693 C C . ASP A 1 87 ? -2.391 -11.901 -19.080 1.00 93.44 87 ASP A C 1
ATOM 695 O O . ASP A 1 87 ? -2.534 -13.126 -19.037 1.00 93.44 87 ASP A O 1
ATOM 699 N N . GLY A 1 88 ? -3.037 -11.104 -18.221 1.00 92.12 88 GLY A N 1
ATOM 700 C CA . GLY A 1 88 ? -4.012 -11.570 -17.238 1.00 92.12 88 GLY A CA 1
ATOM 701 C C . GLY A 1 88 ? -3.400 -12.218 -15.996 1.00 92.12 88 GLY A C 1
ATOM 702 O O . GLY A 1 88 ? -4.097 -12.960 -15.295 1.00 92.12 88 GLY A O 1
ATOM 703 N N . LYS A 1 89 ? -2.123 -11.949 -15.678 1.00 93.25 89 LYS A N 1
ATOM 704 C CA . LYS A 1 89 ? -1.460 -12.513 -14.485 1.00 93.25 89 LYS A CA 1
ATOM 705 C C . LYS A 1 89 ? -2.107 -12.076 -13.167 1.00 93.25 89 LYS A C 1
ATOM 707 O O . LYS A 1 89 ? -2.020 -12.801 -12.181 1.00 93.25 89 LYS A O 1
ATOM 712 N N . PHE A 1 90 ? -2.791 -10.932 -13.159 1.00 93.00 90 PHE A N 1
ATOM 713 C CA . PHE A 1 90 ? -3.497 -10.387 -11.990 1.00 93.00 90 PHE A CA 1
ATOM 714 C C . PHE A 1 90 ? -5.013 -10.643 -12.019 1.00 93.00 90 PHE A C 1
ATOM 716 O O . PHE A 1 90 ? -5.772 -10.011 -11.28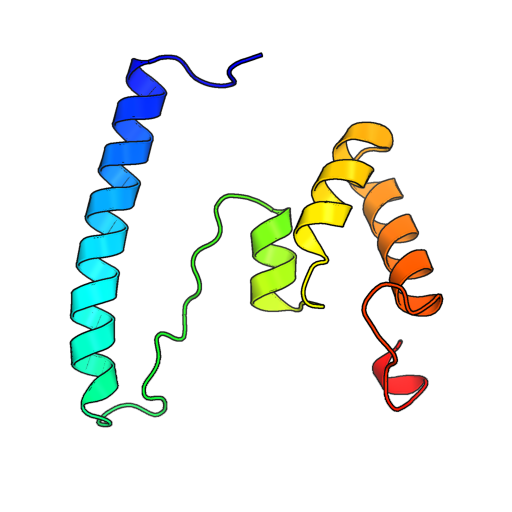6 1.00 93.00 90 PHE A O 1
ATOM 723 N N . GLY A 1 91 ? -5.462 -11.578 -12.861 1.00 88.44 91 GLY A N 1
ATOM 724 C CA . GLY A 1 91 ? -6.874 -11.868 -13.096 1.00 88.44 91 GLY A CA 1
ATOM 725 C C . GLY A 1 91 ? -7.368 -11.339 -14.441 1.00 88.44 91 GLY A C 1
ATOM 726 O O . GLY A 1 91 ? -6.667 -10.631 -15.160 1.00 88.44 91 GLY A O 1
ATOM 727 N N . LYS A 1 92 ? -8.595 -11.727 -14.804 1.00 85.81 92 LYS A N 1
ATOM 728 C CA . LYS A 1 92 ? -9.234 -11.301 -16.054 1.00 85.81 92 LYS A CA 1
ATOM 729 C C . LYS A 1 92 ? -10.078 -10.056 -15.816 1.00 85.81 92 LYS A C 1
ATOM 731 O O . LYS A 1 92 ? -10.913 -10.040 -14.916 1.00 85.81 92 LYS A O 1
ATOM 736 N N . PHE A 1 93 ? -9.897 -9.058 -16.670 1.00 87.19 93 PHE A N 1
ATOM 737 C CA . PHE A 1 93 ? -10.734 -7.865 -16.709 1.00 87.19 93 PHE A CA 1
ATOM 738 C C . PHE A 1 93 ? -11.961 -8.118 -17.597 1.00 87.19 93 PHE A C 1
ATOM 740 O O . PHE A 1 93 ? -11.896 -8.879 -18.562 1.00 87.19 93 PHE A O 1
ATOM 747 N N . GLU A 1 94 ? -13.097 -7.506 -17.258 1.00 84.88 94 GLU A N 1
ATOM 748 C CA . GLU A 1 94 ? -14.387 -7.784 -17.917 1.00 84.88 94 GLU A CA 1
ATOM 749 C C . GLU A 1 94 ? -14.452 -7.286 -19.369 1.00 84.88 94 GLU A C 1
ATOM 751 O O . GLU A 1 94 ? -15.241 -7.793 -20.165 1.00 84.88 94 GLU A O 1
ATOM 756 N N . SER A 1 95 ? -13.641 -6.290 -19.726 1.00 91.00 95 SER A N 1
ATOM 757 C CA . SER A 1 95 ? -13.598 -5.712 -21.067 1.00 91.00 95 SER A CA 1
ATOM 758 C C . SER A 1 95 ? -12.197 -5.210 -21.404 1.00 91.00 95 SER A C 1
ATOM 760 O O . SER A 1 95 ? -11.367 -5.002 -20.519 1.00 91.00 95 SER A O 1
ATOM 762 N N . LYS A 1 96 ? -11.950 -4.965 -22.697 1.00 89.25 96 LYS A N 1
ATOM 763 C CA . LYS A 1 96 ? -10.709 -4.324 -23.159 1.00 89.25 96 LYS A CA 1
ATOM 764 C C . LYS A 1 96 ? -10.548 -2.910 -22.596 1.00 89.25 96 LYS A C 1
ATOM 766 O O . LYS A 1 96 ? -9.432 -2.514 -22.311 1.00 89.25 96 LYS A O 1
ATOM 771 N N . GLU A 1 97 ? -11.647 -2.181 -22.401 1.00 90.44 97 GLU A N 1
ATOM 772 C CA . GLU A 1 97 ? -11.625 -0.841 -21.798 1.00 90.44 97 GLU A CA 1
ATOM 773 C C . GLU A 1 97 ? -11.221 -0.868 -20.324 1.00 90.44 97 GLU A C 1
ATOM 775 O O . GLU A 1 97 ? -10.563 0.051 -19.873 1.00 90.44 97 GLU A O 1
ATOM 780 N N . LYS A 1 98 ? -11.578 -1.918 -19.570 1.00 87.19 98 LYS A N 1
ATOM 781 C CA . LYS A 1 98 ? -11.115 -2.075 -18.179 1.00 87.19 98 LYS A CA 1
ATOM 782 C C . LYS A 1 98 ? -9.658 -2.542 -18.074 1.00 87.19 98 LYS A C 1
ATOM 784 O O . LYS A 1 98 ? -9.113 -2.530 -16.976 1.00 87.19 98 LYS A O 1
ATOM 789 N N . LEU A 1 99 ? -9.081 -3.015 -19.178 1.00 85.50 99 LEU A N 1
ATOM 790 C CA . LEU A 1 99 ? -7.689 -3.456 -19.268 1.00 85.50 99 LEU A CA 1
ATOM 791 C C . LEU A 1 99 ? -6.744 -2.331 -19.720 1.00 85.50 99 LEU A C 1
ATOM 793 O O . LEU A 1 99 ? -5.562 -2.377 -19.391 1.00 85.50 99 LEU A O 1
ATOM 797 N N . ALA A 1 100 ? -7.260 -1.385 -20.508 1.00 68.19 100 ALA A N 1
ATOM 798 C CA . ALA A 1 100 ? -6.538 -0.233 -21.045 1.00 68.19 100 ALA A CA 1
ATOM 799 C C . ALA A 1 100 ? -6.457 0.913 -20.029 1.00 68.19 100 ALA A C 1
ATOM 801 O O . ALA A 1 100 ? -5.415 1.605 -20.036 1.00 68.19 100 ALA A O 1
#

Foldseek 3Di:
DPPDDPVVVVVVVVVVVVVVVVLVVVLVVLCVVPDPHSHDPDDDDPDPLRCCCVPPDDPPRSVQLVVLCVVPNNPVSVVVSLVCLVVQVSHDDPDPVRSD

pLDDT: mean 93.29, std 8.08, range [44.22, 98.44]

Secondary structure (DSSP, 8-state):
--SS-HHHHHHHHHHHHHHHHHHHHHHHHHHTS-SS-SS-SS---SSHHHHHHHHH--TTHHHHHHHHHHHHHHHHHHHHHHHHHHTTTT---SSHHHH-

Mean predicted aligned error: 4.66 Å

Sequence (100 aa):
MELYSEEMKKYFEYLQREIDKAYEIAKQARAQGKDPVRGIEVPQATDMAGRVENLVGPKGVAERIRELVKEYGKELAALKVVDEIIDGKFGKFESKEKLA

Solvent-accessible surface area (backbone atoms only — not comparable to full-atom values): 5979 Å² total; per-residue (Å²): 126,84,92,60,56,74,68,54,49,54,50,52,54,51,51,50,54,55,51,52,54,53,49,52,56,50,39,60,56,21,58,70,58,84,50,100,48,51,60,78,89,76,80,88,57,94,47,71,37,41,43,43,30,76,74,72,39,56,78,74,43,25,65,54,44,53,54,34,31,74,75,57,34,68,73,53,24,52,55,52,50,51,53,39,52,75,74,33,77,70,50,82,63,96,41,72,78,76,68,106